Protein AF-A0A9C6SHF2-F1 (afdb_monomer_lite)

Secondary structure (DSSP, 8-state):
----GGGTHHHHHHHHHHHHHHHHHHHHHHT-TT----TTTSS-HHHHHHHHHHHHHTT--HHHHHHHHHHHHHHHHHHHHHHHHTS--STTHHHHHHHHHHHTHHHHHHHHHHHHHHHHHHHHHHHHHT--

InterPro domains:
  IPR036915 Cyclin-like superfamily [SSF47954] (45-122)

pLDDT: mean 81.88, std 14.28, range [39.44, 96.88]

Organism: Bombus terrestris (NCBI:txid30195)

Foldseek 3Di:
DPPPCVVVVVVVVVVVVVVVVVVVVVVVQCVDPPAHQDAPPPDDPVLLVVLVVVCVVVVHDPQLSVQLSRQLSVVLSVLLVVLCVPFDPDPVCVVVSVCVSVVCSVVSSVVSSVVSRVVVVVVVVVVVVVVD

Sequence (132 aa):
MDLDISYIEPLLDDWLEELQLIIKAQESLIKAEDEFYMPFVAIPISIINAIFKITEYLHLGPDTRYIAIHLYDKFMCSYFWEVYRNADQTESSWSQVCKKVTSQSKLYLMSCLQLANKMDSHFNKYLVSYDV

Radius of gyration: 19.47 Å; chains: 1; bo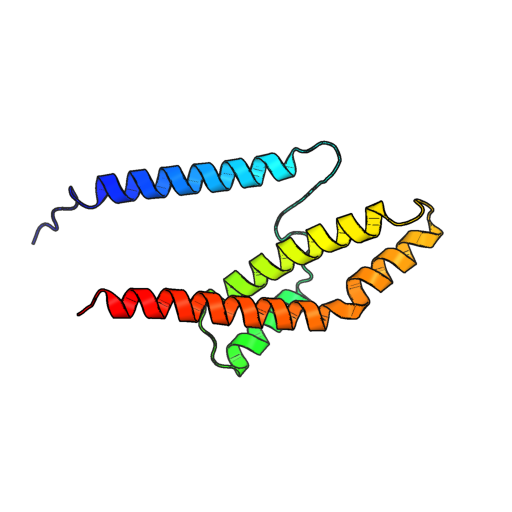unding box: 60×24×48 Å

Structure (mmCIF, N/CA/C/O backbone):
data_AF-A0A9C6SHF2-F1
#
_entry.id   AF-A0A9C6SHF2-F1
#
loop_
_atom_site.group_PDB
_atom_site.id
_atom_site.type_symbol
_atom_site.label_atom_id
_atom_site.label_alt_id
_atom_site.label_comp_id
_atom_site.label_asym_id
_atom_site.label_entity_id
_atom_site.label_seq_id
_atom_site.pdbx_PDB_ins_code
_atom_site.Cartn_x
_atom_site.Cartn_y
_atom_site.Cartn_z
_atom_site.occupancy
_atom_site.B_iso_or_equiv
_atom_site.auth_seq_id
_atom_site.auth_comp_id
_atom_site.auth_asym_id
_atom_site.auth_atom_id
_atom_site.pdbx_PDB_model_num
ATOM 1 N N . MET A 1 1 ? 38.676 -1.531 -18.548 1.00 45.06 1 MET A N 1
ATOM 2 C CA . MET A 1 1 ? 38.033 -0.209 -18.500 1.00 45.06 1 MET A CA 1
ATOM 3 C C . MET A 1 1 ? 37.638 -0.040 -17.050 1.00 45.06 1 MET A C 1
ATOM 5 O O . MET A 1 1 ? 36.674 -0.673 -16.647 1.00 45.06 1 MET A O 1
ATOM 9 N N . ASP A 1 2 ? 38.471 0.632 -16.252 1.00 55.34 2 ASP A N 1
ATOM 10 C CA . ASP A 1 2 ? 38.060 1.044 -14.905 1.00 55.34 2 ASP A CA 1
ATOM 11 C C . ASP A 1 2 ? 36.950 2.068 -15.115 1.00 55.34 2 ASP A C 1
ATOM 13 O O . ASP A 1 2 ? 37.197 3.119 -15.710 1.00 55.34 2 ASP A O 1
ATOM 17 N N . LEU A 1 3 ? 35.715 1.723 -14.746 1.00 57.94 3 LEU A N 1
ATOM 18 C CA . LEU A 1 3 ? 34.695 2.750 -14.594 1.00 57.94 3 LEU A CA 1
ATOM 19 C C . LEU A 1 3 ? 35.159 3.615 -13.427 1.00 57.94 3 LEU A C 1
ATOM 21 O O . LEU A 1 3 ? 35.260 3.127 -12.307 1.00 57.94 3 LEU A O 1
ATOM 25 N N . ASP A 1 4 ? 35.487 4.868 -13.706 1.00 63.91 4 ASP A N 1
ATOM 26 C CA . ASP A 1 4 ? 35.768 5.860 -12.680 1.00 63.91 4 ASP A CA 1
ATOM 27 C C . ASP A 1 4 ? 34.463 6.131 -11.917 1.00 63.91 4 ASP A C 1
ATOM 29 O O . ASP A 1 4 ? 33.597 6.841 -12.400 1.00 63.91 4 ASP A O 1
ATOM 33 N N . ILE A 1 5 ? 34.258 5.492 -10.765 1.00 63.84 5 ILE A N 1
ATOM 34 C CA . ILE A 1 5 ? 33.009 5.607 -9.984 1.00 63.84 5 ILE A CA 1
ATOM 35 C C . ILE A 1 5 ? 33.013 6.896 -9.135 1.00 63.84 5 ILE A C 1
ATOM 37 O O . ILE A 1 5 ? 32.006 7.235 -8.515 1.00 63.84 5 ILE A O 1
ATOM 41 N N . SER A 1 6 ? 34.109 7.669 -9.147 1.00 66.12 6 SER A N 1
ATOM 42 C CA . SER A 1 6 ? 34.297 8.841 -8.278 1.00 66.12 6 SER A CA 1
ATOM 43 C C . SER A 1 6 ? 33.273 9.960 -8.501 1.00 66.12 6 SER A C 1
ATOM 45 O O . SER A 1 6 ? 33.005 10.736 -7.589 1.00 66.12 6 SER A O 1
ATOM 47 N N . TYR A 1 7 ? 32.654 10.038 -9.685 1.00 68.25 7 TYR A N 1
ATOM 48 C CA . TYR A 1 7 ? 31.573 10.993 -9.964 1.00 68.25 7 TYR A CA 1
ATOM 49 C C . TYR A 1 7 ? 30.186 10.500 -9.519 1.00 68.25 7 TYR A C 1
ATOM 51 O O . TYR A 1 7 ? 29.251 11.294 -9.448 1.00 68.25 7 TYR A O 1
ATOM 59 N N . ILE A 1 8 ? 30.036 9.200 -9.245 1.00 76.94 8 ILE A N 1
ATOM 60 C CA . ILE A 1 8 ? 28.776 8.572 -8.822 1.00 76.94 8 ILE A CA 1
ATOM 61 C C . ILE A 1 8 ? 28.670 8.566 -7.294 1.00 76.94 8 ILE A C 1
ATOM 63 O O . ILE A 1 8 ? 27.574 8.737 -6.772 1.00 76.94 8 ILE A O 1
ATOM 67 N N . GLU A 1 9 ? 29.789 8.407 -6.582 1.00 79.50 9 GLU A N 1
ATOM 68 C CA . GLU A 1 9 ? 29.820 8.354 -5.112 1.00 79.50 9 GLU A CA 1
ATOM 69 C C . GLU A 1 9 ? 29.105 9.542 -4.437 1.00 79.50 9 GLU A C 1
ATOM 71 O O . GLU A 1 9 ? 28.212 9.281 -3.633 1.00 79.50 9 GLU A O 1
ATOM 76 N N . PRO A 1 10 ? 29.346 10.818 -4.810 1.00 81.81 10 PRO A N 1
ATOM 77 C CA . PRO A 1 10 ? 28.643 11.943 -4.187 1.00 81.81 10 PRO A CA 1
ATOM 78 C C . PRO A 1 10 ? 27.129 11.922 -4.433 1.00 81.81 10 PRO A C 1
ATOM 80 O O . PRO A 1 10 ? 26.350 12.238 -3.544 1.00 81.81 10 PRO A O 1
ATOM 83 N N . LEU A 1 11 ? 26.697 11.502 -5.629 1.00 81.81 11 LEU A N 1
ATOM 84 C CA . LEU A 1 11 ? 25.274 11.385 -5.968 1.00 81.81 11 LEU A CA 1
ATOM 85 C C . LEU A 1 11 ? 24.595 10.251 -5.189 1.00 81.81 11 LEU A C 1
ATOM 87 O O . LEU A 1 11 ? 23.415 10.351 -4.856 1.00 81.81 11 LEU A O 1
ATOM 91 N N . LEU A 1 12 ? 25.323 9.164 -4.920 1.00 84.25 12 LEU A N 1
ATOM 92 C CA . LEU A 1 12 ? 24.835 8.057 -4.100 1.00 84.25 12 LEU A CA 1
ATOM 93 C C . LEU A 1 12 ? 24.705 8.466 -2.637 1.00 84.25 12 LEU A C 1
ATOM 95 O O . LEU A 1 12 ? 23.710 8.101 -2.012 1.00 84.25 12 LEU A O 1
ATOM 99 N N . ASP A 1 13 ? 25.675 9.214 -2.115 1.00 86.50 13 ASP A N 1
ATOM 100 C CA . ASP A 1 13 ? 25.639 9.735 -0.750 1.00 86.50 13 ASP A CA 1
ATOM 101 C C . ASP A 1 13 ? 24.466 10.709 -0.574 1.00 86.50 13 ASP A C 1
ATOM 103 O O . ASP A 1 13 ? 23.646 10.510 0.324 1.00 86.50 13 ASP A O 1
ATOM 107 N N . ASP A 1 14 ? 24.299 11.667 -1.492 1.00 87.00 14 ASP A N 1
ATOM 108 C CA . ASP A 1 14 ? 23.172 12.609 -1.490 1.00 87.00 14 ASP A CA 1
ATOM 109 C C . ASP A 1 14 ? 21.817 11.874 -1.545 1.00 87.00 14 ASP A C 1
ATOM 111 O O . ASP A 1 14 ? 20.901 12.154 -0.764 1.00 87.00 14 ASP A O 1
ATOM 115 N N . TRP A 1 15 ? 21.684 10.885 -2.437 1.00 88.06 15 TRP A N 1
ATOM 116 C CA . TRP A 1 15 ? 20.470 10.070 -2.550 1.00 88.06 15 TRP A CA 1
ATOM 117 C C . TRP A 1 15 ? 20.200 9.252 -1.282 1.00 88.06 15 TRP A C 1
ATOM 119 O O . TRP A 1 15 ? 19.054 9.136 -0.836 1.00 88.06 15 TRP A O 1
ATOM 129 N N . LEU A 1 16 ? 21.244 8.680 -0.678 1.00 88.88 16 LEU A N 1
ATOM 130 C CA . LEU A 1 16 ? 21.132 7.899 0.548 1.00 88.88 16 LEU A CA 1
ATOM 131 C C . LEU A 1 16 ? 20.708 8.779 1.729 1.00 88.88 16 LEU A C 1
ATOM 133 O O . LEU A 1 16 ? 19.863 8.360 2.525 1.00 88.88 16 LEU A O 1
ATOM 137 N N . GLU A 1 17 ? 21.255 9.988 1.841 1.00 91.38 17 GLU A N 1
ATOM 138 C CA . GLU A 1 17 ? 20.851 10.966 2.850 1.00 91.38 17 GLU A CA 1
ATOM 139 C C . GLU A 1 17 ? 19.378 11.354 2.691 1.00 91.38 17 GLU A C 1
ATOM 141 O O . GLU A 1 17 ? 18.621 11.327 3.669 1.00 91.38 17 GLU A O 1
ATOM 146 N N . GLU A 1 18 ? 18.930 11.631 1.464 1.00 88.44 18 GLU A N 1
ATOM 147 C CA . GLU A 1 18 ? 17.527 11.943 1.183 1.00 88.44 18 GLU A CA 1
ATOM 148 C C . GLU A 1 18 ? 16.603 10.778 1.569 1.00 88.44 18 GLU A C 1
ATOM 150 O O . GLU A 1 18 ? 15.594 10.972 2.257 1.00 88.44 18 GLU A O 1
ATOM 155 N N . LEU A 1 19 ? 16.971 9.543 1.220 1.00 85.25 19 LEU A N 1
ATOM 156 C CA . LEU A 1 19 ? 16.217 8.358 1.627 1.00 85.25 19 LEU A CA 1
ATOM 157 C C . LEU A 1 19 ? 16.133 8.208 3.146 1.00 85.25 19 LEU A C 1
ATOM 159 O O . LEU A 1 19 ? 15.061 7.911 3.678 1.00 85.25 19 LEU A O 1
ATOM 163 N N . GLN A 1 20 ? 17.236 8.416 3.863 1.00 87.00 20 GLN A N 1
ATOM 164 C CA . GLN A 1 20 ? 17.244 8.346 5.324 1.00 87.00 20 GLN A CA 1
ATOM 165 C C . GLN A 1 20 ? 16.343 9.414 5.950 1.00 87.00 20 GLN A C 1
ATOM 167 O O . GLN A 1 20 ? 15.669 9.137 6.947 1.00 87.00 20 GLN A O 1
ATOM 172 N N . LEU A 1 21 ? 16.297 10.617 5.371 1.00 89.88 21 LEU A N 1
ATOM 173 C CA . LEU A 1 21 ? 15.388 11.679 5.800 1.00 89.88 21 LEU A CA 1
ATOM 174 C C . LEU A 1 21 ? 13.925 11.276 5.594 1.00 89.88 21 LEU A C 1
ATOM 176 O O . LEU A 1 21 ? 13.121 11.425 6.518 1.00 89.88 21 LEU A O 1
ATOM 180 N N . ILE A 1 22 ? 13.586 10.710 4.432 1.00 85.00 22 ILE A N 1
ATOM 181 C CA . ILE A 1 22 ? 12.233 10.215 4.133 1.00 85.00 22 ILE A CA 1
ATOM 182 C C . ILE A 1 22 ? 11.834 9.106 5.114 1.00 85.00 22 ILE A C 1
ATOM 184 O O . ILE A 1 22 ? 10.742 9.155 5.683 1.00 85.00 22 ILE A O 1
ATOM 188 N N . ILE A 1 23 ? 12.723 8.141 5.369 1.00 80.69 23 ILE A N 1
ATOM 189 C CA . ILE A 1 23 ? 12.476 7.039 6.312 1.00 80.69 23 ILE A CA 1
ATOM 190 C C . ILE A 1 23 ? 12.254 7.581 7.726 1.00 80.69 23 ILE A C 1
ATOM 192 O O . ILE A 1 23 ? 11.258 7.234 8.357 1.00 80.69 23 ILE A O 1
ATOM 196 N N . LYS A 1 24 ? 13.110 8.489 8.214 1.00 82.69 24 LYS A N 1
ATOM 197 C CA . LYS A 1 24 ? 12.937 9.118 9.536 1.00 82.69 24 LYS A CA 1
ATOM 198 C C . LYS A 1 24 ? 11.627 9.890 9.653 1.00 82.69 24 LYS A C 1
ATOM 200 O O . LYS A 1 24 ? 10.983 9.840 10.700 1.00 82.69 24 LYS A O 1
ATOM 205 N N . ALA A 1 25 ? 11.230 10.608 8.604 1.00 80.69 25 ALA A N 1
ATOM 206 C CA . ALA A 1 25 ? 9.952 11.312 8.571 1.00 80.69 25 ALA A CA 1
ATOM 207 C C . ALA A 1 25 ? 8.770 10.332 8.599 1.00 80.69 25 ALA A C 1
ATOM 209 O O . ALA A 1 25 ? 7.759 10.590 9.245 1.00 80.69 25 ALA A O 1
ATOM 210 N N . GLN A 1 26 ? 8.896 9.182 7.940 1.00 70.44 26 GLN A N 1
ATOM 211 C CA . GLN A 1 26 ? 7.879 8.142 7.996 1.00 70.44 26 GLN A CA 1
ATOM 212 C C . GLN A 1 26 ? 7.822 7.474 9.377 1.00 70.44 26 GLN A C 1
ATOM 214 O O . GLN A 1 26 ? 6.729 7.234 9.874 1.00 70.44 26 GLN A O 1
ATOM 219 N N . GLU A 1 27 ? 8.960 7.232 10.030 1.00 71.00 27 GLU A N 1
ATOM 220 C CA . GLU A 1 27 ? 9.035 6.691 11.395 1.00 71.00 27 GLU A CA 1
ATOM 221 C C . GLU A 1 27 ? 8.479 7.645 12.459 1.00 71.00 27 GLU A C 1
ATOM 223 O O . GLU A 1 27 ? 7.927 7.188 13.461 1.00 71.00 27 GLU A O 1
ATOM 228 N N . SER A 1 28 ? 8.615 8.962 12.280 1.00 69.38 28 SER A N 1
ATOM 229 C CA . SER A 1 28 ? 8.066 9.937 13.229 1.00 69.38 28 SER A CA 1
ATOM 230 C C . SER A 1 28 ? 6.536 9.963 13.205 1.00 69.38 28 SER A C 1
ATOM 232 O O . SER A 1 28 ? 5.928 10.107 14.263 1.00 69.38 28 SER A O 1
ATOM 234 N N . LEU A 1 29 ? 5.913 9.711 12.046 1.00 64.56 29 LEU A N 1
ATOM 235 C CA . LEU A 1 29 ? 4.461 9.519 11.925 1.00 64.56 29 LEU A CA 1
ATOM 236 C C . LEU A 1 29 ? 3.955 8.295 12.707 1.00 64.56 29 LEU A C 1
ATOM 238 O O . LEU A 1 29 ? 2.828 8.308 13.181 1.00 64.56 29 LEU A O 1
ATOM 242 N N . ILE A 1 30 ? 4.783 7.259 12.883 1.00 60.81 30 ILE A N 1
ATOM 243 C CA . ILE A 1 30 ? 4.439 6.053 13.665 1.00 60.81 30 ILE A CA 1
ATOM 244 C C . ILE A 1 30 ? 4.435 6.347 15.178 1.00 60.81 30 ILE A C 1
ATOM 246 O O . ILE A 1 30 ? 3.801 5.634 15.952 1.00 60.81 30 ILE A O 1
ATOM 250 N N . LYS A 1 31 ? 5.154 7.391 15.615 1.00 56.81 31 LYS A N 1
ATOM 251 C CA . LYS A 1 31 ? 5.378 7.734 17.032 1.00 56.81 31 LYS A CA 1
ATOM 252 C C . LYS A 1 31 ? 4.437 8.819 17.571 1.00 56.81 31 LYS A C 1
ATOM 254 O O . LYS A 1 31 ? 4.590 9.202 18.728 1.00 56.81 31 LYS A O 1
ATOM 259 N N . ALA A 1 32 ? 3.509 9.340 16.767 1.00 59.50 32 ALA A N 1
ATOM 260 C CA . ALA A 1 32 ? 2.528 10.315 17.237 1.00 59.50 32 ALA A CA 1
ATOM 261 C C . ALA A 1 32 ? 1.525 9.637 18.191 1.00 59.50 32 ALA A C 1
ATOM 263 O O . ALA A 1 32 ? 0.942 8.614 17.843 1.00 59.50 32 ALA A O 1
ATOM 264 N N . GLU A 1 33 ? 1.338 10.197 19.391 1.00 59.31 33 GLU A N 1
ATOM 265 C CA . GLU A 1 33 ? 0.654 9.547 20.528 1.00 59.31 33 GLU A CA 1
ATOM 266 C C . GLU A 1 33 ? -0.810 9.125 20.262 1.00 59.31 33 GLU A C 1
ATOM 268 O O . GLU A 1 33 ? -1.290 8.216 20.936 1.00 59.31 33 GLU A O 1
ATOM 273 N N . ASP A 1 34 ? -1.483 9.696 19.251 1.00 57.81 34 ASP A N 1
ATOM 274 C CA . ASP A 1 34 ? -2.911 9.459 18.962 1.00 57.81 34 ASP A CA 1
ATOM 275 C C . ASP A 1 34 ? -3.209 8.770 17.608 1.00 57.81 34 ASP A C 1
ATOM 277 O O . ASP A 1 34 ? -4.343 8.351 17.366 1.00 57.81 34 ASP A O 1
ATOM 281 N N . GLU A 1 35 ? -2.223 8.621 16.712 1.00 62.59 35 GLU A N 1
ATOM 282 C CA . GLU A 1 35 ? -2.396 8.007 15.384 1.00 62.59 35 GLU A CA 1
ATOM 283 C C . GLU A 1 35 ? -1.322 6.942 15.139 1.00 62.59 35 GLU A C 1
ATOM 285 O O . GLU A 1 35 ? -0.194 7.235 14.750 1.00 62.59 35 GLU A O 1
ATOM 290 N N . PHE A 1 36 ? -1.676 5.671 15.330 1.00 65.25 36 PHE A N 1
ATOM 291 C CA . PHE A 1 36 ? -0.772 4.565 15.020 1.00 65.25 36 PHE A CA 1
AT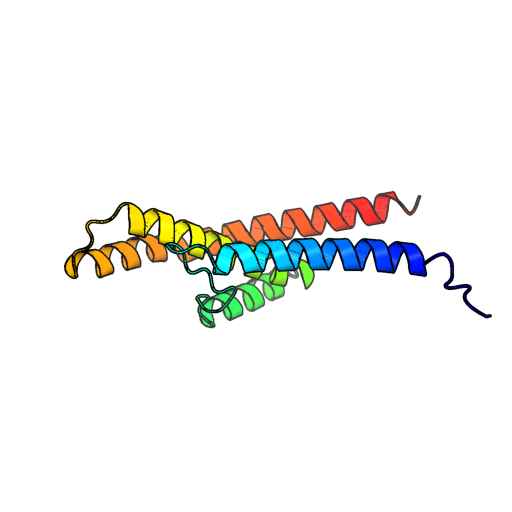OM 292 C C . PHE A 1 36 ? -0.876 4.198 13.535 1.00 65.25 36 PHE A C 1
ATOM 294 O O . PHE A 1 36 ? -1.779 3.465 13.123 1.00 65.25 36 PHE A O 1
ATOM 301 N N . TYR A 1 37 ? 0.041 4.710 12.712 1.00 67.00 37 TYR A N 1
ATOM 302 C CA . TYR A 1 37 ? 0.234 4.218 11.347 1.00 67.00 37 TYR A CA 1
ATOM 303 C C . TYR A 1 37 ? 1.299 3.127 11.336 1.00 67.00 37 TYR A C 1
ATOM 305 O O . TYR A 1 37 ? 2.461 3.390 11.626 1.00 67.00 37 TYR A O 1
ATOM 313 N N . MET A 1 38 ? 0.920 1.907 10.957 1.00 70.69 38 MET A N 1
ATOM 314 C CA . MET A 1 38 ? 1.876 0.838 10.680 1.00 70.69 38 MET A CA 1
ATOM 315 C C . MET A 1 38 ? 1.820 0.509 9.186 1.00 70.69 38 MET A C 1
ATOM 317 O O . MET A 1 38 ? 0.868 -0.155 8.758 1.00 70.69 38 MET A O 1
ATOM 321 N N . PRO A 1 39 ? 2.797 0.989 8.391 1.00 76.62 39 PRO A N 1
ATOM 322 C CA . PRO A 1 39 ? 2.784 0.821 6.945 1.00 76.62 39 PRO A CA 1
ATOM 323 C C . PRO A 1 39 ? 2.572 -0.639 6.544 1.00 76.62 39 PRO A C 1
ATOM 325 O O . PRO A 1 39 ? 3.208 -1.544 7.087 1.00 76.62 39 PRO A O 1
ATOM 328 N N . PHE A 1 40 ? 1.691 -0.855 5.574 1.00 80.75 40 PHE A N 1
ATOM 329 C CA . PHE A 1 40 ? 1.391 -2.123 4.910 1.00 80.75 40 PHE A CA 1
ATOM 330 C C . PHE A 1 40 ? 0.757 -3.220 5.777 1.00 80.75 40 PHE A C 1
ATOM 332 O O . PHE A 1 40 ? 0.330 -4.240 5.238 1.00 80.75 40 PHE A O 1
ATOM 339 N N . VAL A 1 41 ? 0.631 -3.029 7.093 1.00 80.75 41 VAL A N 1
ATOM 340 C CA . VAL A 1 41 ? 0.063 -4.041 8.003 1.00 80.75 41 VAL A CA 1
ATOM 341 C C . VAL A 1 41 ? -1.454 -4.142 7.872 1.00 80.75 41 VAL A C 1
ATOM 343 O O . VAL A 1 41 ? -2.018 -5.228 7.991 1.00 80.75 41 VAL A O 1
ATOM 346 N N . ALA A 1 42 ? -2.125 -3.024 7.592 1.00 81.12 42 ALA A N 1
ATOM 347 C CA . ALA A 1 42 ? -3.581 -2.971 7.502 1.00 81.12 42 ALA A CA 1
ATOM 348 C C . ALA A 1 42 ? -4.131 -3.353 6.116 1.00 81.12 42 ALA A C 1
ATOM 350 O O . ALA A 1 42 ? -5.349 -3.460 5.952 1.00 81.12 42 ALA A O 1
ATOM 351 N N . ILE A 1 43 ? -3.275 -3.560 5.107 1.00 87.25 43 ILE A N 1
ATOM 352 C CA . ILE A 1 43 ? -3.732 -3.891 3.753 1.00 87.25 43 ILE A CA 1
ATOM 353 C C . ILE A 1 43 ? -4.128 -5.368 3.686 1.00 87.25 43 ILE A C 1
ATOM 355 O O . ILE A 1 43 ? -3.289 -6.249 3.887 1.00 87.25 43 ILE A O 1
ATOM 359 N N . PRO A 1 44 ? -5.374 -5.691 3.301 1.00 88.56 44 PRO A N 1
ATOM 360 C CA . PRO A 1 44 ? -5.757 -7.076 3.089 1.00 88.56 44 PRO A CA 1
ATOM 361 C C . PRO A 1 44 ? -4.992 -7.692 1.912 1.00 88.56 44 PRO A C 1
ATOM 363 O O . PRO A 1 44 ? -4.936 -7.115 0.823 1.00 88.56 44 PRO A O 1
ATOM 366 N N . ILE A 1 45 ? -4.515 -8.929 2.075 1.00 92.12 45 ILE A N 1
ATOM 367 C CA . ILE A 1 45 ? -3.846 -9.703 1.010 1.00 92.12 45 ILE A CA 1
ATOM 368 C C . ILE A 1 45 ? -4.706 -9.771 -0.265 1.00 92.12 45 ILE A C 1
ATOM 370 O O . ILE A 1 45 ? -4.192 -9.736 -1.381 1.00 92.12 45 ILE A O 1
ATOM 374 N N . SER A 1 46 ? -6.034 -9.816 -0.126 1.00 93.00 46 SER A N 1
ATOM 375 C CA . SER A 1 46 ? -6.960 -9.803 -1.262 1.00 93.00 46 SER A CA 1
ATOM 376 C C . SER A 1 46 ? -6.861 -8.534 -2.112 1.00 93.00 46 SER A C 1
ATOM 378 O O . SER A 1 46 ? -7.033 -8.612 -3.326 1.00 93.00 46 SER A O 1
ATOM 380 N N . ILE A 1 47 ? -6.579 -7.381 -1.498 1.00 93.50 47 ILE A N 1
ATOM 381 C CA . ILE A 1 47 ? -6.372 -6.117 -2.211 1.00 93.50 47 ILE A CA 1
ATOM 382 C C . ILE A 1 47 ? -5.047 -6.155 -2.966 1.00 93.50 47 ILE A C 1
ATOM 384 O O . ILE A 1 47 ? -5.027 -5.830 -4.149 1.00 93.50 47 ILE A O 1
ATOM 388 N N . ILE A 1 48 ? -3.973 -6.628 -2.328 1.00 94.38 48 ILE A N 1
ATOM 389 C CA . ILE A 1 48 ? -2.668 -6.799 -2.984 1.00 94.38 48 ILE A CA 1
ATOM 390 C C . ILE A 1 48 ? -2.829 -7.697 -4.217 1.00 94.38 48 ILE A C 1
ATOM 392 O O . ILE A 1 48 ? -2.492 -7.300 -5.330 1.00 94.38 48 ILE A O 1
ATOM 396 N N . ASN A 1 49 ? -3.461 -8.859 -4.055 1.00 95.94 49 ASN A N 1
ATOM 397 C CA . ASN A 1 49 ? -3.734 -9.775 -5.161 1.00 95.94 49 ASN A CA 1
ATOM 398 C C . ASN A 1 49 ? -4.583 -9.137 -6.270 1.00 95.94 49 ASN A C 1
ATOM 400 O O . ASN A 1 49 ? -4.362 -9.420 -7.447 1.00 95.94 49 ASN A O 1
ATOM 404 N N . ALA A 1 50 ? -5.551 -8.285 -5.920 1.00 95.75 50 ALA A N 1
ATOM 405 C CA . ALA A 1 50 ? -6.343 -7.558 -6.905 1.00 95.75 50 ALA A CA 1
ATOM 406 C C . ALA A 1 50 ? -5.479 -6.571 -7.704 1.00 95.75 50 ALA A C 1
ATOM 408 O O . ALA A 1 50 ? -5.570 -6.564 -8.928 1.00 95.75 50 ALA A O 1
ATOM 409 N N . ILE A 1 51 ? -4.601 -5.803 -7.050 1.00 96.19 51 ILE A N 1
ATOM 410 C CA . ILE A 1 51 ? -3.670 -4.882 -7.727 1.00 96.19 51 ILE A CA 1
ATOM 411 C C . ILE A 1 51 ? -2.771 -5.652 -8.692 1.00 96.19 51 ILE A C 1
ATOM 413 O O . ILE A 1 51 ? -2.641 -5.270 -9.854 1.00 96.19 51 ILE A O 1
ATOM 417 N N . PHE A 1 52 ? -2.190 -6.764 -8.244 1.00 96.38 52 PHE A N 1
ATOM 418 C CA . PHE A 1 52 ? -1.331 -7.590 -9.089 1.00 96.38 52 PHE A CA 1
ATOM 419 C C . PHE A 1 52 ? -2.074 -8.090 -10.332 1.00 96.38 52 PHE A C 1
ATOM 421 O O . PHE A 1 52 ? -1.601 -7.872 -11.443 1.00 96.38 52 PHE A O 1
ATOM 428 N N . LYS A 1 53 ? -3.276 -8.655 -10.163 1.00 96.69 53 LYS A N 1
ATOM 429 C CA . LYS A 1 53 ? -4.091 -9.147 -11.285 1.00 96.69 53 LYS A CA 1
ATOM 430 C C . LYS A 1 53 ? -4.524 -8.039 -12.241 1.00 96.69 53 LYS A C 1
ATOM 432 O O . LYS A 1 53 ? -4.494 -8.237 -13.449 1.00 96.69 53 LYS A O 1
ATOM 437 N N . ILE A 1 54 ? -4.942 -6.884 -11.722 1.00 96.12 54 ILE A N 1
ATOM 438 C CA . ILE A 1 54 ? -5.390 -5.763 -12.558 1.00 96.12 54 ILE A CA 1
ATOM 439 C C . ILE A 1 54 ? -4.212 -5.186 -13.346 1.00 96.12 54 ILE A C 1
ATOM 441 O O . ILE A 1 54 ? -4.340 -4.971 -14.547 1.00 96.12 54 ILE A O 1
ATOM 445 N N . THR A 1 55 ? -3.065 -4.961 -12.697 1.00 95.94 55 THR A N 1
ATOM 446 C CA . THR A 1 55 ? -1.863 -4.450 -13.381 1.00 95.94 55 THR A CA 1
ATOM 447 C C . THR A 1 55 ? -1.350 -5.420 -14.436 1.00 95.94 55 THR A C 1
ATOM 449 O O . THR A 1 55 ? -0.997 -4.982 -15.523 1.00 95.94 55 THR A O 1
ATOM 452 N N . GLU A 1 56 ? -1.368 -6.724 -14.161 1.00 95.81 56 GLU A N 1
ATOM 453 C CA . GLU A 1 56 ? -1.005 -7.755 -15.136 1.00 95.81 56 GLU A CA 1
ATOM 454 C C . GLU A 1 56 ? -1.965 -7.773 -16.332 1.00 95.81 56 GLU A C 1
ATOM 456 O O . GLU A 1 56 ? -1.520 -7.717 -17.476 1.00 95.81 56 GLU A O 1
ATOM 461 N N . TYR A 1 57 ? -3.276 -7.777 -16.072 1.00 96.62 57 TYR A N 1
ATOM 462 C CA . TYR A 1 57 ? -4.307 -7.783 -17.112 1.00 96.62 57 TYR A CA 1
ATOM 463 C C . TYR A 1 57 ? -4.252 -6.543 -18.013 1.00 96.62 57 TYR A C 1
ATOM 465 O O . TYR A 1 57 ? -4.510 -6.629 -19.210 1.00 96.62 57 TYR A O 1
ATOM 473 N N . LEU A 1 58 ? -3.923 -5.384 -17.442 1.00 94.31 58 LEU A N 1
ATOM 474 C CA . LEU A 1 58 ? -3.806 -4.118 -18.165 1.00 94.31 58 LEU A CA 1
ATOM 475 C C . LEU A 1 58 ? -2.395 -3.863 -18.719 1.00 94.31 58 LEU A C 1
ATOM 477 O O . LEU A 1 58 ? -2.166 -2.799 -19.287 1.00 94.31 58 LEU A O 1
ATOM 481 N N . HIS A 1 59 ? -1.463 -4.807 -18.551 1.00 92.62 59 HIS A N 1
ATOM 482 C CA . HIS A 1 59 ? -0.061 -4.677 -18.959 1.00 92.62 59 HIS A CA 1
ATOM 483 C C . HIS A 1 59 ? 0.629 -3.412 -18.416 1.00 92.62 59 HIS A C 1
ATOM 485 O O . HIS A 1 59 ? 1.401 -2.759 -19.117 1.00 92.62 59 HIS A O 1
ATOM 491 N N . LEU A 1 60 ? 0.345 -3.057 -17.160 1.00 91.12 60 LEU A N 1
ATOM 492 C CA . LEU A 1 60 ? 0.990 -1.935 -16.475 1.00 91.12 60 LEU A CA 1
ATOM 493 C C . LEU A 1 60 ? 2.364 -2.351 -15.932 1.00 91.12 60 LEU A C 1
ATOM 495 O O . LEU A 1 60 ? 2.576 -3.513 -15.575 1.00 91.12 60 LEU A O 1
ATOM 499 N N . GLY A 1 61 ? 3.288 -1.390 -15.853 1.00 83.88 61 GLY A N 1
ATOM 500 C CA . GLY A 1 61 ? 4.655 -1.617 -15.387 1.00 83.88 61 GLY A CA 1
ATOM 501 C C . GLY A 1 61 ? 4.742 -2.102 -13.929 1.00 83.88 61 GLY A C 1
ATOM 502 O O . GLY A 1 61 ? 3.815 -1.889 -13.134 1.00 83.88 61 GLY A O 1
ATOM 503 N N . PRO A 1 62 ? 5.858 -2.752 -13.544 1.00 86.06 62 PRO A N 1
ATOM 504 C CA . PRO A 1 62 ? 6.088 -3.184 -12.167 1.00 86.06 62 PRO A CA 1
ATOM 505 C C . PRO A 1 62 ? 6.114 -2.004 -11.182 1.00 86.06 62 PRO A C 1
ATOM 507 O O . PRO A 1 62 ? 5.684 -2.161 -10.045 1.00 86.06 62 PRO A O 1
ATOM 510 N N . ASP A 1 63 ? 6.515 -0.809 -11.604 1.00 90.00 63 ASP A N 1
ATOM 511 C CA . ASP A 1 63 ? 6.534 0.362 -10.721 1.00 90.00 63 ASP A CA 1
ATOM 512 C C . ASP A 1 63 ? 5.114 0.830 -10.390 1.00 90.00 63 ASP A C 1
ATOM 514 O O . ASP A 1 63 ? 4.770 1.030 -9.221 1.00 90.00 63 ASP A O 1
ATOM 518 N N . THR A 1 64 ? 4.227 0.859 -11.391 1.00 93.19 64 THR A N 1
ATOM 519 C CA . THR A 1 64 ? 2.805 1.182 -11.203 1.00 93.19 64 THR A CA 1
ATOM 520 C C . THR A 1 64 ? 2.140 0.318 -10.121 1.00 93.19 64 THR A C 1
ATOM 522 O O . THR A 1 64 ? 1.362 0.844 -9.321 1.00 93.19 64 THR A O 1
ATOM 525 N N . ARG A 1 65 ? 2.428 -0.992 -10.027 1.00 94.62 65 ARG A N 1
ATOM 526 C CA . ARG A 1 65 ? 1.809 -1.833 -8.974 1.00 94.62 65 ARG A CA 1
ATOM 527 C C . ARG A 1 65 ? 2.278 -1.470 -7.571 1.00 94.62 65 ARG A C 1
ATOM 529 O O . ARG A 1 65 ? 1.447 -1.419 -6.667 1.00 94.62 65 ARG A O 1
ATOM 536 N N . TYR A 1 66 ? 3.569 -1.220 -7.376 1.00 93.69 66 TYR A N 1
ATOM 537 C CA . TYR A 1 66 ? 4.106 -0.920 -6.050 1.00 93.69 66 TYR A CA 1
ATOM 538 C C . TYR A 1 66 ? 3.700 0.485 -5.604 1.00 93.69 66 TYR A C 1
ATOM 540 O O . TYR A 1 66 ? 3.292 0.664 -4.455 1.00 93.69 66 TYR A O 1
ATOM 548 N N . ILE A 1 67 ? 3.672 1.447 -6.533 1.00 93.75 67 ILE A N 1
ATOM 549 C CA . ILE A 1 67 ? 3.122 2.785 -6.287 1.00 93.75 67 ILE A CA 1
ATOM 550 C C . ILE A 1 67 ? 1.637 2.682 -5.910 1.00 93.75 67 ILE A C 1
ATOM 552 O O . ILE A 1 67 ? 1.211 3.298 -4.935 1.00 93.75 67 ILE A O 1
ATOM 556 N N . ALA A 1 68 ? 0.844 1.869 -6.615 1.00 96.00 68 ALA A N 1
ATOM 557 C CA . ALA A 1 68 ? -0.574 1.691 -6.298 1.00 96.00 68 ALA A CA 1
ATOM 558 C C . ALA A 1 68 ? -0.795 1.098 -4.895 1.00 96.00 68 ALA A C 1
ATOM 560 O O . ALA A 1 68 ? -1.690 1.557 -4.186 1.00 96.00 68 ALA A O 1
ATOM 561 N N . ILE A 1 69 ? 0.022 0.122 -4.478 1.00 94.81 69 ILE A N 1
ATOM 562 C CA . ILE A 1 69 ? -0.028 -0.456 -3.123 1.00 94.81 69 ILE A CA 1
ATOM 563 C C . ILE A 1 69 ? 0.277 0.613 -2.076 1.00 94.81 69 ILE A C 1
ATOM 565 O O . ILE A 1 69 ? -0.487 0.764 -1.125 1.00 94.81 69 ILE A O 1
ATOM 569 N N . HIS A 1 70 ? 1.350 1.380 -2.273 1.00 91.81 70 HIS A N 1
ATOM 570 C CA . HIS A 1 70 ? 1.741 2.442 -1.350 1.00 91.81 70 HIS A CA 1
ATOM 571 C C . HIS A 1 70 ? 0.671 3.536 -1.230 1.00 91.81 70 HIS A C 1
ATOM 573 O O . HIS A 1 70 ? 0.307 3.936 -0.125 1.00 91.81 70 HIS A O 1
ATOM 579 N N . LEU A 1 71 ? 0.120 3.991 -2.361 1.00 93.56 71 LEU A N 1
ATOM 580 C CA . LEU A 1 71 ? -0.957 4.982 -2.379 1.00 93.56 71 LEU A CA 1
ATOM 581 C C . LEU A 1 71 ? -2.209 4.468 -1.669 1.00 93.56 71 LEU A C 1
ATOM 583 O O . LEU A 1 71 ? -2.830 5.218 -0.917 1.00 93.56 71 LEU A O 1
ATOM 587 N N . TYR A 1 72 ? -2.576 3.207 -1.902 1.00 94.44 72 TYR A N 1
ATOM 588 C CA . TYR A 1 72 ? -3.753 2.609 -1.285 1.00 94.44 72 TYR A CA 1
ATOM 589 C C . TYR A 1 72 ? -3.597 2.487 0.232 1.00 94.44 72 TYR A C 1
ATOM 591 O O . TYR A 1 72 ? -4.505 2.881 0.958 1.00 94.44 72 TYR A O 1
ATOM 599 N N . ASP A 1 73 ? -2.452 1.994 0.709 1.00 91.44 73 ASP A N 1
ATOM 600 C CA . ASP A 1 73 ? -2.143 1.874 2.140 1.00 91.44 73 ASP A CA 1
ATOM 601 C C . ASP A 1 73 ? -2.309 3.205 2.871 1.00 91.44 73 ASP A C 1
ATOM 603 O O . ASP A 1 73 ? -3.103 3.343 3.806 1.00 91.44 73 ASP A O 1
ATOM 607 N N . LYS A 1 74 ? -1.606 4.218 2.359 1.00 88.06 74 LYS A N 1
ATOM 608 C CA . LYS A 1 74 ? -1.566 5.552 2.941 1.00 88.06 74 LYS A CA 1
ATOM 609 C C . LYS A 1 74 ? -2.951 6.188 2.942 1.00 88.06 74 LYS A C 1
ATOM 611 O O . LYS A 1 74 ? -3.397 6.685 3.972 1.00 88.06 74 LYS A O 1
ATOM 616 N N . PHE A 1 75 ? -3.650 6.135 1.807 1.00 91.12 75 PHE A N 1
ATOM 617 C CA . PHE A 1 75 ? -4.993 6.695 1.689 1.00 91.12 75 PHE A CA 1
ATOM 618 C C . PHE A 1 75 ? -5.980 6.008 2.635 1.00 91.12 75 PHE A C 1
ATOM 620 O O . PHE A 1 75 ? -6.706 6.688 3.355 1.00 91.12 75 PHE A O 1
ATOM 627 N N . MET A 1 76 ? -6.004 4.673 2.661 1.00 90.62 76 MET A N 1
ATOM 628 C CA . MET A 1 76 ? -6.956 3.931 3.487 1.00 90.62 76 MET A CA 1
ATOM 629 C C . MET A 1 76 ? -6.708 4.143 4.975 1.00 90.62 76 MET A C 1
ATOM 631 O O . MET A 1 76 ? -7.677 4.258 5.722 1.00 90.62 76 MET A O 1
ATOM 635 N N . CYS A 1 77 ? -5.448 4.243 5.404 1.00 86.94 77 CYS A N 1
ATOM 636 C CA . CYS A 1 77 ? -5.140 4.567 6.789 1.00 86.94 77 CYS A CA 1
ATOM 637 C C . CYS A 1 77 ? -5.608 5.982 7.155 1.00 86.94 77 CYS A C 1
ATOM 639 O O . CYS A 1 77 ? -6.302 6.157 8.155 1.00 86.94 77 CYS A O 1
ATOM 641 N N . SER A 1 78 ? -5.289 6.990 6.337 1.00 86.50 78 SER A N 1
ATOM 642 C CA . SER A 1 78 ? -5.747 8.364 6.586 1.00 86.50 78 SER A CA 1
ATOM 643 C C . SER A 1 78 ? -7.274 8.464 6.596 1.00 86.50 78 SER A C 1
ATOM 645 O O . SER A 1 78 ? -7.845 9.086 7.490 1.00 86.50 78 SER A O 1
ATOM 647 N N . TYR A 1 79 ? -7.942 7.801 5.650 1.00 89.88 79 TYR A N 1
ATOM 648 C CA . TYR A 1 79 ? -9.398 7.788 5.563 1.00 89.88 79 TYR A CA 1
ATOM 649 C C . TYR A 1 79 ? -10.043 7.066 6.749 1.00 89.88 79 TYR A C 1
ATOM 651 O O . TYR A 1 79 ? -11.048 7.530 7.286 1.00 89.88 79 TYR A O 1
ATOM 659 N N . PHE A 1 80 ? -9.460 5.953 7.200 1.00 88.38 80 PHE A N 1
ATOM 660 C CA . PHE A 1 80 ? -9.913 5.260 8.402 1.00 88.38 80 PHE A CA 1
ATOM 661 C C . PHE A 1 80 ? -9.880 6.187 9.617 1.00 88.38 80 PHE A C 1
ATOM 663 O O . PHE A 1 80 ? -10.896 6.320 10.297 1.00 88.38 80 PHE A O 1
ATOM 670 N N . TRP A 1 81 ? -8.756 6.866 9.856 1.00 85.56 81 TRP A N 1
ATOM 671 C CA . TRP A 1 81 ? -8.613 7.784 10.985 1.00 85.56 81 TRP A CA 1
ATOM 672 C C . TRP A 1 81 ? -9.566 8.977 10.897 1.00 85.56 81 TRP A C 1
ATOM 674 O O . TRP A 1 81 ? -10.155 9.368 11.904 1.00 85.56 81 TRP A O 1
ATOM 684 N N . GLU A 1 82 ? -9.788 9.520 9.699 1.00 88.69 82 GLU A N 1
ATOM 685 C CA . GLU A 1 82 ? -10.789 10.564 9.470 1.00 88.69 82 GLU A CA 1
ATOM 686 C C . GLU A 1 82 ? -12.202 10.083 9.823 1.00 88.69 82 GLU A C 1
ATOM 688 O O . GLU A 1 82 ? -12.947 10.777 10.516 1.00 88.69 82 GLU A O 1
ATOM 693 N N . VAL A 1 83 ? -12.588 8.886 9.379 1.00 89.88 83 VAL A N 1
ATOM 694 C CA . VAL A 1 83 ? -13.908 8.323 9.684 1.00 89.88 83 VAL A CA 1
ATOM 695 C C . VAL A 1 83 ? -14.036 8.007 11.174 1.00 89.88 83 VAL A C 1
ATOM 697 O O . VAL A 1 83 ? -15.079 8.297 11.756 1.00 89.88 83 VAL A O 1
ATOM 700 N N . TYR A 1 84 ? -12.990 7.448 11.782 1.00 86.44 84 TYR A N 1
ATOM 701 C CA . TYR A 1 84 ? -12.952 7.076 13.192 1.00 86.44 84 TYR A CA 1
ATOM 702 C C . TYR A 1 84 ? -13.096 8.292 14.113 1.00 86.44 84 TYR A C 1
ATOM 704 O O . TYR A 1 84 ? -13.945 8.285 14.999 1.00 86.44 84 TYR A O 1
ATOM 712 N N . ARG A 1 85 ? -12.341 9.372 13.865 1.00 86.69 85 ARG A N 1
ATOM 713 C CA . ARG A 1 85 ? -12.425 10.614 14.657 1.00 86.69 85 ARG A CA 1
ATOM 714 C C . ARG A 1 85 ? -13.802 11.271 14.623 1.00 86.69 85 ARG A C 1
ATOM 716 O O . ARG A 1 85 ? -14.172 11.958 15.566 1.00 86.69 85 ARG A O 1
ATOM 723 N N . ASN A 1 86 ? -14.536 11.076 13.532 1.00 87.31 86 ASN A N 1
ATOM 724 C CA . ASN A 1 86 ? -15.858 11.660 13.325 1.00 87.31 86 ASN A CA 1
ATOM 725 C C . ASN A 1 86 ? -17.009 10.741 13.777 1.00 87.31 86 ASN A C 1
ATOM 727 O O . ASN A 1 86 ? -18.171 11.078 13.548 1.00 87.31 86 ASN A O 1
ATOM 731 N N . ALA A 1 87 ? -16.714 9.574 14.353 1.00 86.31 87 ALA A N 1
ATOM 732 C CA . ALA A 1 87 ? -17.715 8.633 14.840 1.00 86.31 87 ALA A CA 1
ATOM 733 C C . ALA A 1 87 ? -17.872 8.722 16.365 1.00 86.31 87 ALA A C 1
ATOM 735 O O . ALA A 1 87 ? -16.903 8.942 17.090 1.00 86.31 87 ALA A O 1
ATOM 736 N N . ASP A 1 88 ? -19.087 8.477 16.862 1.00 82.19 88 ASP A N 1
ATOM 737 C CA . ASP A 1 88 ? -19.314 8.301 18.299 1.00 82.19 88 ASP A CA 1
ATOM 738 C C . ASP A 1 88 ? -18.527 7.079 18.777 1.00 82.19 88 ASP A C 1
ATOM 740 O O . ASP A 1 88 ? -18.697 6.002 18.22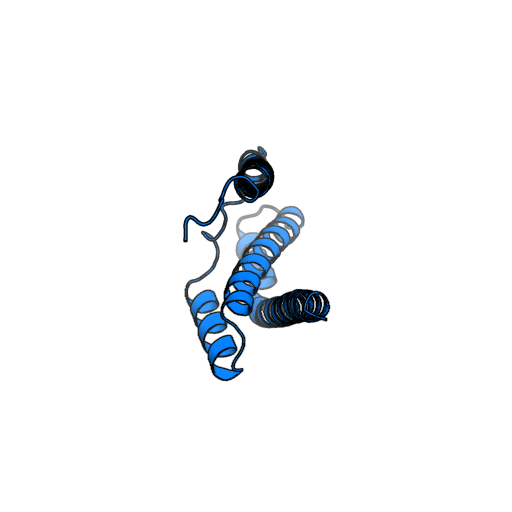1 1.00 82.19 88 ASP A O 1
ATOM 744 N N . GLN A 1 89 ? -17.689 7.185 19.808 1.00 77.44 89 GLN A N 1
ATOM 745 C CA . GLN A 1 89 ? -16.797 6.093 20.244 1.00 77.44 89 GLN A CA 1
ATOM 746 C C . GLN A 1 89 ? -17.518 4.984 21.046 1.00 77.44 89 GLN A C 1
ATOM 748 O O . GLN A 1 89 ? -17.021 4.489 22.055 1.00 77.44 89 GLN A O 1
ATOM 753 N N . THR A 1 90 ? -18.723 4.598 20.622 1.00 79.62 90 THR A N 1
ATOM 754 C CA . THR A 1 90 ? -19.488 3.488 21.208 1.00 79.62 90 THR A CA 1
ATOM 755 C C . THR A 1 90 ? -19.203 2.182 20.473 1.00 79.62 90 THR A C 1
ATOM 757 O O . THR A 1 90 ? -18.939 2.171 19.276 1.00 79.62 90 THR A O 1
ATOM 760 N N . GLU A 1 91 ? -19.338 1.041 21.146 1.00 70.75 91 GLU A N 1
ATOM 761 C CA . GLU A 1 91 ? -19.132 -0.276 20.521 1.00 70.75 91 GLU A CA 1
ATOM 762 C C . GLU A 1 91 ? -20.043 -0.506 19.294 1.00 70.75 91 GLU A C 1
ATOM 764 O O . GLU A 1 91 ? -19.657 -1.145 18.316 1.00 70.75 91 GLU A O 1
ATOM 769 N N . SER A 1 92 ? -21.233 0.106 19.293 1.00 74.94 92 SER A N 1
ATOM 770 C CA . SER A 1 92 ? -22.188 0.042 18.181 1.00 74.94 92 SER A CA 1
ATOM 771 C C . SER A 1 92 ? -21.753 0.809 16.921 1.00 74.94 92 SER A C 1
ATOM 773 O O . SER A 1 92 ? -22.206 0.486 15.817 1.00 74.94 92 SER A O 1
ATOM 775 N N . SER A 1 93 ? -20.857 1.794 17.047 1.00 80.62 93 SER A N 1
ATOM 776 C CA . SER A 1 93 ? -20.408 2.624 15.924 1.00 80.62 93 SER A CA 1
ATOM 777 C C . SER A 1 93 ? -19.305 1.965 15.098 1.00 80.62 93 SER A C 1
ATOM 779 O O . SER A 1 93 ? -19.178 2.259 13.908 1.00 80.62 93 SER A O 1
ATOM 781 N N . TRP A 1 94 ? -18.557 1.014 15.669 1.00 84.81 94 TRP A N 1
ATOM 782 C CA . TRP A 1 94 ? -17.458 0.328 14.983 1.00 84.81 94 TRP A CA 1
ATOM 783 C C . TRP A 1 94 ? -17.903 -0.354 13.691 1.00 84.81 94 TRP A C 1
ATOM 785 O O . TRP A 1 94 ? -17.248 -0.240 12.655 1.00 84.81 94 TRP A O 1
ATOM 795 N N . SER A 1 95 ? -19.065 -1.009 13.716 1.00 86.81 95 SER A N 1
ATOM 796 C CA . SER A 1 95 ? -19.653 -1.622 12.520 1.00 86.81 95 SER A CA 1
ATOM 797 C C . SER A 1 95 ? -19.954 -0.583 11.433 1.00 86.81 95 SER A C 1
ATOM 799 O O . SER A 1 95 ? -19.736 -0.826 10.243 1.00 86.81 95 SER A O 1
ATOM 801 N N . GLN A 1 96 ? -20.394 0.613 11.832 1.00 87.88 96 GLN A N 1
ATOM 802 C CA . GLN A 1 96 ? -20.686 1.709 10.911 1.00 87.88 96 GLN A CA 1
ATOM 803 C C . GLN A 1 96 ? -19.405 2.305 10.321 1.00 87.88 96 GLN A C 1
ATOM 805 O O . GLN A 1 96 ? -19.354 2.527 9.110 1.00 87.88 96 GLN A O 1
ATOM 810 N N . VAL A 1 97 ? -18.361 2.490 11.138 1.00 89.00 97 VAL A N 1
ATOM 811 C CA . VAL A 1 97 ? -17.019 2.909 10.699 1.00 89.00 97 VAL A CA 1
ATOM 812 C C . VAL A 1 97 ? -16.481 1.924 9.663 1.00 89.00 97 VAL A C 1
ATOM 814 O O . VAL A 1 97 ? -16.192 2.320 8.534 1.00 89.00 97 VAL A O 1
ATOM 817 N N . CYS A 1 98 ? -16.451 0.629 9.985 1.00 87.38 98 CYS A N 1
ATOM 818 C CA . CYS A 1 98 ? -15.986 -0.417 9.073 1.00 87.38 98 CYS A CA 1
ATOM 819 C C . CYS A 1 98 ? -16.790 -0.442 7.769 1.00 87.38 98 CYS A C 1
ATOM 821 O O . CYS A 1 98 ? -16.214 -0.498 6.680 1.00 87.38 98 CYS A O 1
ATOM 823 N N . LYS A 1 99 ? -18.124 -0.359 7.845 1.00 90.06 99 LYS A N 1
ATOM 824 C CA . LYS A 1 99 ? -18.989 -0.332 6.658 1.00 90.06 99 LYS A CA 1
ATOM 825 C C . LYS A 1 99 ? -18.718 0.896 5.792 1.00 90.06 99 LYS A C 1
ATOM 827 O O . LYS A 1 99 ? -18.643 0.769 4.573 1.00 90.06 99 LYS A O 1
ATOM 832 N N . LYS A 1 100 ? -18.544 2.071 6.399 1.00 90.88 100 LYS A N 1
ATOM 833 C CA . LYS A 1 100 ? -18.250 3.316 5.682 1.00 90.88 100 LYS A CA 1
ATOM 834 C C . LYS A 1 100 ? -16.894 3.232 4.984 1.00 90.88 100 LYS A C 1
ATOM 836 O O . LYS A 1 100 ? -16.847 3.410 3.768 1.00 90.88 100 LYS A O 1
ATOM 841 N N . VAL A 1 101 ? -15.848 2.833 5.709 1.00 88.56 101 VAL A N 1
ATOM 842 C CA . VAL A 1 101 ? -14.481 2.680 5.182 1.00 88.56 101 VAL A CA 1
ATOM 843 C C . VAL A 1 101 ? -14.421 1.669 4.032 1.00 88.56 101 VAL A C 1
ATOM 845 O O . VAL A 1 101 ? -13.790 1.916 3.007 1.00 88.56 101 VAL A O 1
ATOM 848 N N . THR A 1 102 ? -15.121 0.540 4.151 1.00 87.81 102 THR A N 1
ATOM 849 C CA . THR A 1 102 ? -15.065 -0.532 3.142 1.00 87.81 102 THR A CA 1
ATOM 850 C C . THR A 1 102 ? -15.995 -0.320 1.947 1.00 87.81 102 THR A C 1
ATOM 852 O O . THR A 1 102 ? -15.718 -0.864 0.873 1.00 87.81 102 THR A O 1
ATOM 855 N N . SER A 1 103 ? -17.055 0.487 2.083 1.00 89.81 103 SER A N 1
ATOM 856 C CA . SER A 1 103 ? -18.095 0.667 1.054 1.00 89.81 103 SER A CA 1
ATOM 857 C C . SER A 1 103 ? -17.564 1.125 -0.307 1.00 89.81 103 SER A C 1
ATOM 859 O O . SER A 1 103 ? -18.102 0.733 -1.342 1.00 89.81 103 SER A O 1
ATOM 861 N N . GLN A 1 104 ? -16.487 1.912 -0.312 1.00 88.31 104 GLN A N 1
ATOM 862 C CA . GLN A 1 104 ? -15.876 2.477 -1.517 1.00 88.31 104 GLN A CA 1
ATOM 863 C C . GLN A 1 104 ? -14.465 1.934 -1.789 1.00 88.31 104 GLN A C 1
ATOM 865 O O . GLN A 1 104 ? -13.790 2.408 -2.698 1.0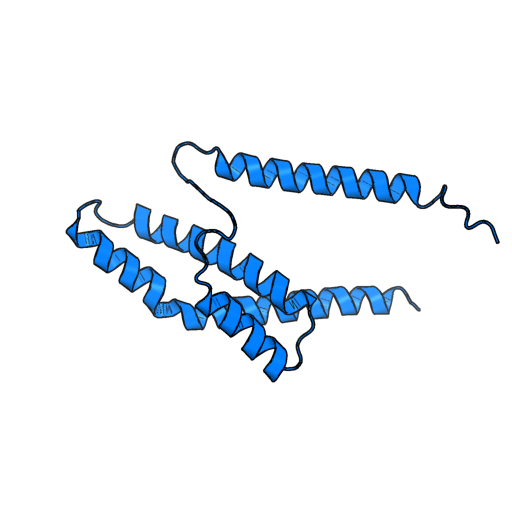0 88.31 104 GLN A O 1
ATOM 870 N N . SER A 1 105 ? -14.040 0.885 -1.079 1.00 87.19 105 SER A N 1
ATOM 871 C CA . SER A 1 105 ? -12.701 0.281 -1.205 1.00 87.19 105 SER A CA 1
ATOM 872 C C . SER A 1 105 ? -12.296 -0.039 -2.650 1.00 87.19 105 SER A C 1
ATOM 874 O O . SER A 1 105 ? -11.179 0.259 -3.061 1.00 87.19 105 SER A O 1
ATOM 876 N N . LYS A 1 106 ? -13.215 -0.578 -3.463 1.00 91.75 106 LYS A N 1
ATOM 877 C CA . LYS A 1 106 ? -12.967 -0.855 -4.892 1.00 91.75 106 LYS A CA 1
ATOM 878 C C . LYS A 1 106 ? -12.731 0.415 -5.709 1.00 91.75 106 LYS A C 1
ATOM 880 O O . LYS A 1 106 ? -11.889 0.417 -6.600 1.00 91.75 106 LYS A O 1
ATOM 885 N N . LEU A 1 107 ? -13.485 1.476 -5.426 1.00 94.38 107 LEU A N 1
ATOM 886 C CA . LEU A 1 107 ? -13.321 2.759 -6.104 1.00 94.38 107 LEU A CA 1
ATOM 887 C C . LEU A 1 107 ? -11.968 3.367 -5.735 1.00 94.38 107 LEU A C 1
ATOM 889 O O . LEU A 1 107 ? -11.221 3.760 -6.623 1.00 94.38 107 LEU A O 1
ATOM 893 N N . TYR A 1 108 ? -11.627 3.369 -4.446 1.00 94.69 108 TYR A N 1
ATOM 894 C CA . TYR A 1 108 ? -10.338 3.854 -3.958 1.00 94.69 108 TYR A CA 1
ATOM 895 C C . TYR A 1 108 ? -9.172 3.076 -4.561 1.00 94.69 108 TYR A C 1
ATOM 897 O O . TYR A 1 108 ? -8.222 3.685 -5.042 1.00 94.69 108 TYR A O 1
ATOM 905 N N . LEU A 1 109 ? -9.292 1.749 -4.650 1.00 94.88 109 LEU A N 1
ATOM 906 C CA . LEU A 1 109 ? -8.319 0.897 -5.327 1.00 94.88 109 LEU A CA 1
ATOM 907 C C . LEU A 1 109 ? -8.069 1.347 -6.769 1.00 94.88 109 LEU A C 1
ATOM 909 O O . LEU A 1 109 ? -6.923 1.547 -7.168 1.00 94.88 109 LEU A O 1
ATOM 913 N N . MET A 1 110 ? -9.140 1.532 -7.546 1.00 95.75 110 MET A N 1
ATOM 914 C CA . MET A 1 110 ? -9.025 1.956 -8.941 1.00 95.75 110 MET A CA 1
ATOM 915 C C . MET A 1 110 ? -8.466 3.373 -9.071 1.00 95.75 110 MET A C 1
ATOM 917 O O . MET A 1 110 ? -7.653 3.616 -9.960 1.00 95.75 110 MET A O 1
ATOM 921 N N . SER A 1 111 ? -8.840 4.291 -8.180 1.00 96.88 111 SER A N 1
ATOM 922 C CA . SER A 1 111 ? -8.282 5.645 -8.144 1.00 96.88 111 SER A CA 1
ATOM 923 C C . SER A 1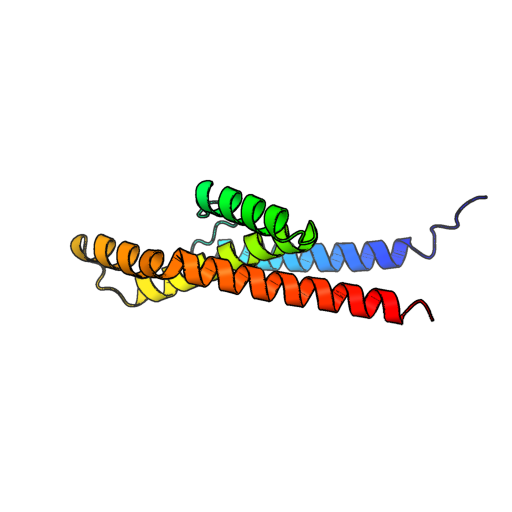 111 ? -6.778 5.630 -7.862 1.00 96.88 111 SER A C 1
ATOM 925 O O . SER A 1 111 ? -6.018 6.263 -8.593 1.00 96.88 111 SER A O 1
ATOM 927 N N . CYS A 1 112 ? -6.323 4.862 -6.867 1.00 96.56 112 CYS A N 1
ATOM 928 C CA . CYS A 1 112 ? -4.898 4.691 -6.566 1.00 96.56 112 CYS A CA 1
ATOM 929 C C . CYS A 1 112 ? -4.139 4.091 -7.756 1.00 96.56 112 CYS A C 1
ATOM 931 O O . CYS A 1 112 ? -3.053 4.561 -8.080 1.00 96.56 112 CYS A O 1
ATOM 933 N N . LEU A 1 113 ? -4.728 3.116 -8.455 1.00 96.06 113 LEU A N 1
ATOM 934 C CA . LEU A 1 113 ? -4.137 2.522 -9.656 1.00 96.06 113 LEU A CA 1
ATOM 935 C C . LEU A 1 113 ? -3.996 3.539 -10.801 1.00 96.06 113 LEU A C 1
ATOM 937 O O . LEU A 1 113 ? -2.964 3.599 -11.463 1.00 96.06 113 LEU A O 1
ATOM 941 N N . GLN A 1 114 ? -5.025 4.359 -11.030 1.00 94.62 114 GLN A N 1
ATOM 942 C CA . GLN A 1 114 ? -5.000 5.408 -12.052 1.00 94.62 114 GLN A CA 1
ATOM 943 C C . GLN A 1 114 ? -3.952 6.479 -11.740 1.00 94.62 114 GLN A C 1
ATOM 945 O O . GLN A 1 114 ? -3.258 6.936 -12.649 1.00 94.62 114 GLN A O 1
ATOM 950 N N . LEU A 1 115 ? -3.835 6.881 -10.472 1.00 95.62 115 LEU A N 1
ATOM 951 C CA . LEU A 1 115 ? -2.811 7.821 -10.017 1.00 95.62 115 LEU A CA 1
ATOM 952 C C . LEU A 1 115 ? -1.409 7.233 -10.179 1.00 95.62 115 LEU A C 1
ATOM 954 O O . LEU A 1 115 ? -0.545 7.899 -10.742 1.00 95.62 115 LEU A O 1
ATOM 958 N N . ALA A 1 116 ? -1.210 5.979 -9.771 1.00 95.12 116 ALA A N 1
ATOM 959 C CA . ALA A 1 116 ? 0.061 5.280 -9.915 1.00 95.12 116 ALA A CA 1
ATOM 960 C C . ALA A 1 116 ? 0.510 5.208 -11.378 1.00 95.12 116 ALA A C 1
ATOM 962 O O . ALA A 1 116 ? 1.627 5.601 -11.697 1.00 95.12 116 ALA A O 1
ATOM 963 N N . ASN A 1 117 ? -0.392 4.811 -12.280 1.00 93.56 117 ASN A N 1
ATOM 964 C CA . ASN A 1 117 ? -0.097 4.743 -13.708 1.00 93.56 117 ASN A CA 1
ATOM 965 C C . ASN A 1 117 ? 0.254 6.121 -14.296 1.00 93.56 117 ASN A C 1
ATOM 967 O O . ASN A 1 117 ? 1.159 6.247 -15.118 1.00 93.56 117 ASN A O 1
ATOM 971 N N . LYS A 1 118 ? -0.443 7.182 -13.863 1.00 91.00 118 LYS A N 1
ATOM 972 C CA . LYS A 1 118 ? -0.115 8.554 -14.276 1.00 91.00 118 LYS A CA 1
ATOM 973 C C . LYS A 1 118 ? 1.270 8.970 -13.787 1.00 91.00 118 LYS A C 1
ATOM 975 O O . LYS A 1 118 ? 2.028 9.516 -14.581 1.00 91.00 118 LYS A O 1
ATOM 980 N N . MET A 1 119 ? 1.603 8.699 -12.526 1.00 88.31 119 MET A N 1
ATOM 981 C CA . MET A 1 119 ? 2.916 9.017 -11.958 1.00 88.31 119 MET A CA 1
ATOM 982 C C . MET A 1 119 ? 4.044 8.289 -12.692 1.00 88.31 119 MET A C 1
ATOM 984 O O . MET A 1 119 ? 4.998 8.934 -13.114 1.00 88.31 119 MET A O 1
ATOM 988 N N . ASP A 1 120 ? 3.890 6.984 -12.908 1.00 86.06 120 ASP A N 1
ATOM 989 C CA . ASP A 1 120 ? 4.862 6.140 -13.609 1.00 86.06 120 ASP A CA 1
ATOM 990 C C . ASP A 1 120 ? 5.072 6.610 -15.060 1.00 86.06 120 ASP A C 1
ATOM 992 O O . ASP A 1 120 ? 6.190 6.872 -15.503 1.00 86.06 120 ASP A O 1
ATOM 996 N N . SER A 1 121 ? 3.981 6.860 -15.795 1.00 78.81 121 SER A N 1
ATOM 997 C CA . SER A 1 121 ? 4.066 7.377 -17.169 1.00 78.81 121 SER A CA 1
ATOM 998 C C . SER A 1 121 ? 4.743 8.751 -17.262 1.00 78.81 121 SER A C 1
ATOM 1000 O O . SER A 1 121 ? 5.443 9.034 -18.233 1.00 78.81 121 SER A O 1
ATOM 1002 N N . HIS A 1 122 ? 4.553 9.609 -16.256 1.00 71.06 122 HIS A N 1
ATOM 1003 C CA . HIS A 1 122 ? 5.149 10.940 -16.216 1.00 71.06 122 HIS A CA 1
ATOM 1004 C C . HIS A 1 122 ? 6.647 10.876 -15.901 1.00 71.06 122 HIS A C 1
ATOM 1006 O O . HIS A 1 122 ? 7.431 11.586 -16.527 1.00 71.06 122 HIS A O 1
ATOM 1012 N N . PHE A 1 123 ? 7.052 9.986 -14.992 1.00 63.25 123 PHE A N 1
ATOM 1013 C CA . PHE A 1 123 ? 8.458 9.751 -14.661 1.00 63.25 123 PHE A CA 1
ATOM 1014 C C . PHE A 1 123 ? 9.229 9.197 -15.867 1.00 63.25 123 PHE A C 1
ATOM 1016 O O . PHE A 1 123 ? 10.276 9.726 -16.239 1.00 63.25 123 PHE A O 1
ATOM 1023 N N . ASN A 1 124 ? 8.643 8.217 -16.559 1.00 60.16 124 ASN A N 1
ATOM 1024 C CA . ASN A 1 124 ? 9.209 7.654 -17.784 1.00 60.16 124 ASN A CA 1
ATOM 1025 C C . ASN A 1 124 ? 9.286 8.681 -18.925 1.00 60.16 124 ASN A C 1
ATOM 1027 O O . ASN A 1 124 ? 10.244 8.681 -19.696 1.00 60.16 124 ASN A O 1
ATOM 1031 N N . LYS A 1 125 ? 8.321 9.605 -19.020 1.00 59.94 125 LYS A N 1
ATOM 1032 C CA . LYS A 1 125 ? 8.364 10.691 -20.010 1.00 59.94 125 LYS A CA 1
ATOM 1033 C C . LYS A 1 125 ? 9.549 11.634 -19.789 1.00 59.94 125 LYS A C 1
ATOM 1035 O O . LYS A 1 125 ? 10.129 12.087 -20.772 1.00 59.94 125 LYS A O 1
ATOM 1040 N N . TYR A 1 126 ? 9.905 11.926 -18.536 1.00 53.06 126 TYR A N 1
ATOM 1041 C CA . TYR A 1 126 ? 11.068 12.766 -18.254 1.00 53.06 126 TYR A CA 1
ATOM 1042 C C . TYR A 1 126 ? 12.383 12.063 -18.565 1.00 53.06 126 TYR A C 1
ATOM 1044 O O . TYR A 1 126 ? 13.241 12.687 -19.181 1.00 53.06 126 TYR A O 1
ATOM 1052 N N . LEU A 1 127 ? 12.519 10.776 -18.237 1.00 51.16 127 LEU A N 1
ATOM 1053 C CA . LEU A 1 127 ? 13.713 9.994 -18.576 1.00 51.16 127 LEU A CA 1
ATOM 1054 C C . LEU A 1 127 ? 13.999 10.012 -20.087 1.00 51.16 127 LEU A C 1
ATOM 1056 O O . LEU A 1 127 ? 15.110 10.327 -20.488 1.00 51.16 127 LEU A O 1
ATOM 1060 N N . VAL A 1 128 ? 12.974 9.828 -20.927 1.00 49.09 128 VAL A N 1
ATOM 1061 C CA . VAL A 1 128 ? 13.124 9.879 -22.397 1.00 49.09 128 VAL A CA 1
ATOM 1062 C C . VAL A 1 128 ? 13.487 11.281 -22.915 1.00 49.09 128 VAL A C 1
ATOM 1064 O O . VAL A 1 128 ? 14.108 11.407 -23.965 1.00 49.09 128 VAL A O 1
ATOM 1067 N N . SER A 1 129 ? 13.122 12.355 -22.206 1.00 45.41 129 SER A N 1
ATOM 1068 C CA . SER A 1 129 ? 13.453 13.728 -22.626 1.00 45.41 129 SER A CA 1
ATOM 1069 C C . SER A 1 129 ? 14.881 14.177 -22.299 1.00 45.41 129 SER A C 1
ATOM 1071 O O . SER A 1 129 ? 15.295 15.215 -22.806 1.00 45.41 129 SER A 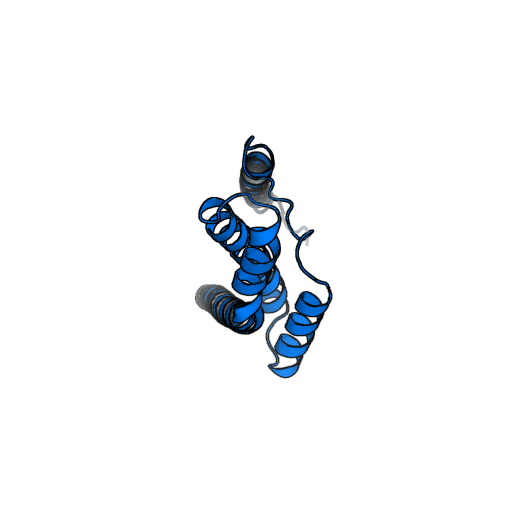O 1
ATOM 1073 N N . TYR A 1 130 ? 15.624 13.417 -21.489 1.00 44.75 130 TYR A N 1
ATOM 1074 C CA . TYR A 1 130 ? 17.047 13.664 -21.218 1.00 44.75 130 TYR A CA 1
ATOM 1075 C C . TYR A 1 130 ? 17.989 12.884 -22.155 1.00 44.75 130 TYR A C 1
ATOM 1077 O O . TYR A 1 130 ? 19.196 13.099 -22.100 1.00 44.75 130 TYR A O 1
ATOM 1085 N N . ASP A 1 131 ? 17.444 12.041 -23.040 1.00 39.44 131 ASP A N 1
ATOM 1086 C CA . ASP A 1 131 ? 18.189 11.250 -24.033 1.00 39.44 131 ASP A CA 1
ATOM 1087 C C . ASP A 1 131 ? 18.218 11.896 -25.445 1.00 39.44 131 ASP A C 1
ATOM 1089 O O . ASP A 1 131 ? 18.388 11.193 -26.447 1.00 39.44 131 ASP A O 1
ATOM 1093 N N . VAL A 1 132 ? 18.048 13.226 -25.561 1.00 39.59 132 VAL A N 1
ATOM 1094 C CA . VAL A 1 132 ? 18.160 13.986 -26.834 1.00 39.59 132 VAL A CA 1
ATOM 1095 C C . VAL A 1 132 ? 19.200 15.093 -26.743 1.00 39.59 132 VAL A C 1
ATOM 1097 O O . VAL A 1 132 ? 19.094 15.922 -25.812 1.00 39.59 132 VAL A O 1
#